Protein AF-A0A2N8NH37-F1 (afdb_monomer_lite)

Foldseek 3Di:
DDFDKDKDDADADKDKDWDADPVRQKIKIKIWWRVPLRRWIWIFTDDDPDTDTDTGDDPGTDIDIDMGGHPPPDDPDDPPPPPCVVVPDD

Sequence (90 aa):
MQVLADINTLWRMDAGLKWTFARGAAELRLKADDVFGTWSPGLNTDYASQRLRMDVLSDTRAVTLSFVYRLRNYKPGKERKLDTSRFGTE

Radius of gyration: 28.1 Å; chains: 1; bounding box: 54×30×85 Å

Secondary structure (DSSP, 8-state):
-----EEPPP----EEEEEEEGGGTEEEEEEEESTT-----EEEEEETTEEEEEE------EEEEEEEE--TT-PPP-------GGG---

pLDDT: mean 84.12, std 11.73, range [46.09, 98.44]

Structure (mmCIF, N/CA/C/O backbone):
data_AF-A0A2N8NH37-F1
#
_entry.id   AF-A0A2N8NH37-F1
#
loop_
_atom_site.group_PDB
_atom_site.id
_atom_site.type_symbol
_atom_site.label_atom_id
_atom_site.label_alt_id
_atom_site.label_comp_id
_atom_site.label_asym_id
_atom_site.label_entity_id
_atom_site.label_seq_id
_atom_site.pdbx_PDB_ins_code
_atom_site.Cartn_x
_atom_site.Cartn_y
_atom_site.Cartn_z
_atom_site.occupancy
_atom_site.B_iso_or_equiv
_atom_site.auth_seq_id
_atom_site.auth_comp_id
_atom_site.auth_asym_id
_atom_site.auth_atom_id
_atom_site.pdbx_PDB_model_num
ATOM 1 N N . MET A 1 1 ? 33.102 14.613 -22.441 1.00 46.09 1 MET A N 1
ATOM 2 C CA . MET A 1 1 ? 32.426 13.672 -23.357 1.00 46.09 1 MET A CA 1
ATOM 3 C C . MET A 1 1 ? 31.174 13.189 -22.644 1.00 46.09 1 MET A C 1
ATOM 5 O O . MET A 1 1 ? 31.311 12.612 -21.575 1.00 46.09 1 MET A O 1
ATOM 9 N N . GLN A 1 2 ? 29.986 13.546 -23.134 1.00 52.81 2 GLN A N 1
ATOM 10 C CA . GLN A 1 2 ? 28.711 13.124 -22.544 1.00 52.81 2 GLN A CA 1
ATOM 11 C C . GLN A 1 2 ? 28.187 11.924 -23.328 1.00 52.81 2 GLN A C 1
ATOM 13 O O . GLN A 1 2 ? 28.153 11.956 -24.555 1.00 52.81 2 GLN A O 1
ATOM 18 N N . VAL A 1 3 ? 27.820 10.872 -22.609 1.00 58.25 3 VAL A N 1
ATOM 19 C CA . VAL A 1 3 ? 27.126 9.709 -23.155 1.00 58.25 3 VAL A CA 1
ATOM 20 C C . VAL A 1 3 ? 25.632 9.981 -23.001 1.00 58.25 3 VAL A C 1
ATOM 22 O O . VAL A 1 3 ? 25.173 10.227 -21.887 1.00 58.25 3 VAL A O 1
ATOM 25 N N . LEU A 1 4 ? 24.894 9.994 -24.111 1.00 63.78 4 LEU A N 1
ATOM 26 C CA . LEU A 1 4 ? 23.436 10.097 -24.100 1.00 63.78 4 LEU A CA 1
ATOM 27 C C . LEU A 1 4 ? 22.882 8.700 -23.806 1.00 63.78 4 LEU A C 1
ATOM 29 O O . LEU A 1 4 ? 23.074 7.783 -24.599 1.00 63.78 4 LEU A O 1
ATOM 33 N N . ALA A 1 5 ? 22.285 8.533 -22.629 1.00 67.75 5 ALA A N 1
ATOM 34 C CA . ALA A 1 5 ? 21.573 7.318 -22.263 1.00 67.75 5 ALA A CA 1
ATOM 35 C C . ALA A 1 5 ? 20.089 7.517 -22.576 1.00 67.75 5 ALA A C 1
ATOM 37 O O . ALA A 1 5 ? 19.485 8.475 -22.085 1.00 67.75 5 ALA A O 1
ATOM 38 N N . ASP A 1 6 ? 19.515 6.615 -23.366 1.00 74.44 6 ASP A N 1
ATOM 39 C CA . ASP A 1 6 ? 18.084 6.609 -23.638 1.00 74.44 6 ASP A CA 1
ATOM 40 C C . ASP A 1 6 ? 17.376 5.806 -22.547 1.00 74.44 6 ASP A C 1
ATOM 42 O O . ASP A 1 6 ? 17.702 4.643 -22.278 1.00 74.44 6 ASP A O 1
ATOM 46 N N . ILE A 1 7 ? 16.400 6.449 -21.909 1.00 76.19 7 ILE A N 1
ATOM 47 C CA . ILE A 1 7 ? 15.543 5.851 -20.886 1.00 76.19 7 ILE A CA 1
ATOM 48 C C . ILE A 1 7 ? 14.143 5.727 -21.482 1.00 76.19 7 ILE A C 1
ATOM 50 O O . ILE A 1 7 ? 13.640 6.656 -22.119 1.00 76.19 7 ILE A O 1
ATOM 54 N N . ASN A 1 8 ? 13.505 4.576 -21.286 1.00 76.44 8 ASN A N 1
ATOM 55 C CA . ASN A 1 8 ? 12.110 4.376 -21.672 1.00 76.44 8 ASN A CA 1
ATOM 56 C C . ASN A 1 8 ? 11.162 5.342 -20.930 1.00 76.44 8 ASN A C 1
ATOM 58 O O . ASN A 1 8 ? 11.451 5.835 -19.841 1.00 76.44 8 ASN A O 1
ATOM 62 N N . THR A 1 9 ? 9.994 5.622 -21.518 1.00 80.38 9 THR A N 1
ATOM 63 C CA . THR A 1 9 ? 8.978 6.457 -20.867 1.00 80.38 9 THR A CA 1
ATOM 64 C C . THR A 1 9 ? 8.479 5.786 -19.591 1.00 80.38 9 THR A C 1
ATOM 66 O O . THR A 1 9 ? 7.848 4.732 -19.642 1.00 80.38 9 THR A O 1
ATOM 69 N N . LEU A 1 10 ? 8.724 6.436 -18.454 1.00 85.94 10 LEU A N 1
ATOM 70 C CA . LEU A 1 10 ? 8.263 5.994 -17.146 1.00 85.94 10 LEU A CA 1
ATOM 71 C C . LEU A 1 10 ? 6.961 6.693 -16.777 1.00 85.94 10 LEU A C 1
ATOM 73 O O . LEU A 1 10 ? 6.877 7.920 -16.744 1.00 85.94 10 LEU A O 1
ATOM 77 N N . TRP A 1 11 ? 5.956 5.901 -16.441 1.00 88.56 11 TRP A N 1
ATOM 78 C CA . TRP A 1 11 ? 4.721 6.372 -15.830 1.00 88.56 11 TRP A CA 1
ATOM 79 C C . TRP A 1 11 ? 4.217 5.308 -14.864 1.00 88.56 11 TRP A C 1
ATOM 81 O O . TRP A 1 11 ? 4.679 4.168 -14.884 1.00 88.56 11 TRP A O 1
ATOM 91 N N . ARG A 1 12 ? 3.303 5.684 -13.977 1.00 91.81 12 ARG A N 1
ATOM 92 C CA . ARG A 1 12 ? 2.769 4.787 -12.957 1.00 91.81 12 ARG A CA 1
ATOM 93 C C . ARG A 1 12 ? 1.315 5.127 -12.692 1.00 91.81 12 ARG A C 1
ATOM 95 O O . ARG A 1 12 ? 0.960 6.301 -12.602 1.00 91.81 12 ARG A O 1
ATOM 102 N N . MET A 1 13 ? 0.495 4.095 -12.534 1.00 94.69 13 MET A N 1
ATOM 103 C CA . MET A 1 13 ? -0.876 4.228 -12.056 1.00 94.69 13 MET A CA 1
ATOM 104 C C . MET A 1 13 ? -1.078 3.320 -10.851 1.00 94.69 13 MET A C 1
ATOM 106 O O . MET A 1 13 ? -0.870 2.112 -10.943 1.00 94.69 13 MET A O 1
ATOM 110 N N . ASP A 1 14 ? -1.538 3.916 -9.757 1.00 96.75 14 ASP A N 1
ATOM 111 C CA . ASP A 1 14 ? -1.951 3.206 -8.553 1.00 96.75 14 ASP A CA 1
ATOM 112 C C . ASP A 1 14 ? -3.476 3.259 -8.434 1.00 96.75 14 ASP A C 1
ATOM 114 O O . ASP A 1 14 ? -4.111 4.249 -8.805 1.00 96.75 14 ASP A O 1
ATOM 118 N N . ALA A 1 15 ? -4.072 2.200 -7.897 1.00 97.50 15 ALA A N 1
ATOM 119 C CA . ALA A 1 15 ? -5.509 2.104 -7.677 1.00 97.50 15 ALA A CA 1
ATOM 120 C C . ALA A 1 15 ? -5.814 1.575 -6.273 1.00 97.50 15 ALA A C 1
ATOM 122 O O . ALA A 1 15 ? -5.047 0.807 -5.690 1.00 97.50 15 ALA A O 1
ATOM 123 N N . GLY A 1 16 ? -6.961 1.965 -5.718 1.00 97.88 16 GLY A N 1
ATOM 124 C CA . GLY A 1 16 ? -7.369 1.501 -4.398 1.00 97.88 16 GLY A CA 1
ATOM 125 C C . GLY A 1 16 ? -8.876 1.508 -4.188 1.00 97.88 16 GLY A C 1
ATOM 126 O O . GLY A 1 16 ? -9.574 2.420 -4.625 1.00 97.88 16 GLY A O 1
ATOM 127 N N . LEU A 1 17 ? -9.361 0.495 -3.473 1.00 98.38 17 LEU A N 1
ATOM 128 C CA . LEU A 1 17 ? -10.732 0.376 -2.994 1.00 98.38 17 LEU A CA 1
ATOM 129 C C . LEU A 1 17 ? -10.732 0.297 -1.470 1.00 98.38 17 LEU A C 1
ATOM 131 O O . LEU A 1 17 ? -9.936 -0.413 -0.856 1.00 98.38 17 LEU A O 1
ATOM 135 N N . LYS A 1 18 ? -11.681 0.996 -0.858 1.00 98.31 18 LYS A N 1
ATOM 136 C CA . LYS A 1 18 ? -11.911 0.973 0.580 1.00 98.31 18 LYS A CA 1
ATOM 137 C C . LYS A 1 18 ? -13.381 0.708 0.847 1.00 98.31 18 LYS A C 1
ATOM 139 O O . LYS A 1 18 ? -14.239 1.456 0.384 1.00 98.31 18 LYS A O 1
ATOM 144 N N . TRP A 1 19 ? -13.652 -0.297 1.667 1.00 98.44 19 TRP A N 1
ATOM 145 C CA . TRP A 1 19 ? -14.987 -0.597 2.154 1.00 98.44 19 TRP A CA 1
ATOM 146 C C . TRP A 1 19 ? -15.027 -0.527 3.675 1.00 98.44 19 TRP A C 1
ATOM 148 O O . TRP A 1 19 ? -14.376 -1.292 4.383 1.00 98.44 19 TRP A O 1
ATOM 158 N N . THR A 1 20 ? -15.822 0.409 4.178 1.00 97.94 20 THR A N 1
ATOM 159 C CA . THR A 1 20 ? -16.104 0.563 5.601 1.00 97.94 20 THR A CA 1
ATOM 160 C C . THR A 1 20 ? -17.413 -0.141 5.960 1.00 97.94 20 THR A C 1
ATOM 162 O O . THR A 1 20 ? -18.436 0.094 5.319 1.00 97.94 20 THR A O 1
ATOM 165 N N . PHE A 1 21 ? -17.411 -0.957 7.015 1.00 95.31 21 PHE A N 1
ATOM 166 C CA . PHE A 1 21 ? -18.587 -1.689 7.496 1.00 95.31 21 PHE A CA 1
ATOM 167 C C . PHE A 1 21 ? -18.614 -1.771 9.033 1.00 95.31 21 PHE A C 1
ATOM 169 O O . PHE A 1 21 ? -17.869 -1.067 9.721 1.00 95.31 21 PHE A O 1
ATOM 17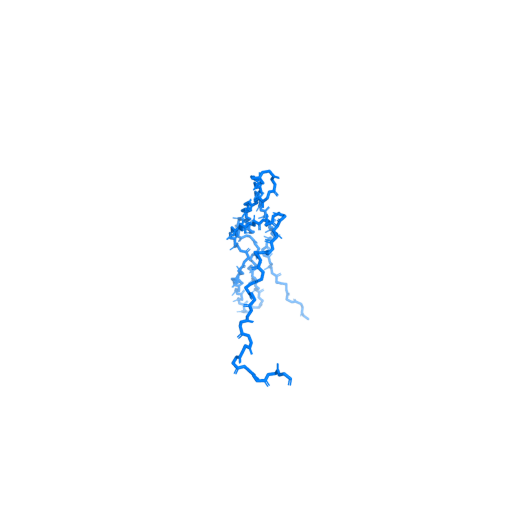6 N N . ALA A 1 22 ? -19.544 -2.547 9.603 1.00 94.38 22 ALA A N 1
ATOM 177 C CA . ALA A 1 22 ? -19.746 -2.665 11.055 1.00 94.38 22 ALA A CA 1
ATOM 178 C C . ALA A 1 22 ? -19.931 -1.300 11.753 1.00 94.38 22 ALA A C 1
ATOM 180 O O . ALA A 1 22 ? -19.250 -0.973 12.724 1.00 94.38 22 ALA A O 1
ATOM 181 N N . ARG A 1 23 ? -20.817 -0.449 11.210 1.00 93.81 23 ARG A N 1
ATOM 182 C CA . ARG A 1 23 ? -21.042 0.937 11.683 1.00 93.81 23 ARG A CA 1
ATOM 183 C C . ARG A 1 23 ? -19.752 1.777 11.734 1.00 93.81 23 ARG A C 1
ATOM 185 O O . ARG A 1 23 ? -19.597 2.656 12.584 1.00 93.81 23 ARG A O 1
ATOM 192 N N . GLY A 1 24 ? -18.799 1.478 10.853 1.00 93.69 24 GLY A N 1
ATOM 193 C CA . GLY A 1 24 ? -17.484 2.115 10.787 1.00 93.69 24 GLY A CA 1
ATOM 194 C C . GLY A 1 24 ? -16.444 1.567 11.762 1.00 93.69 24 GLY A C 1
ATOM 195 O O . GLY A 1 24 ? -15.430 2.228 11.992 1.00 93.69 24 GLY A O 1
ATOM 196 N N . ALA A 1 25 ? -16.711 0.434 12.414 1.00 94.81 25 ALA A N 1
ATOM 197 C CA . ALA A 1 25 ? -15.732 -0.237 13.264 1.00 94.81 25 ALA A CA 1
ATOM 198 C C . ALA A 1 25 ? -14.758 -1.095 12.448 1.00 94.81 25 ALA A C 1
ATOM 200 O O . ALA A 1 25 ? -13.640 -1.313 12.901 1.00 94.81 25 ALA A O 1
ATOM 201 N N . ALA A 1 26 ? -15.153 -1.540 11.254 1.00 96.75 26 ALA A N 1
ATOM 202 C CA . ALA A 1 26 ? -14.336 -2.372 10.384 1.00 96.75 26 ALA A CA 1
ATOM 203 C C . ALA A 1 26 ? -14.072 -1.682 9.041 1.00 96.75 26 ALA A C 1
ATOM 205 O O . ALA A 1 26 ? -14.939 -0.984 8.507 1.00 96.75 26 ALA A O 1
ATOM 206 N N . GLU A 1 27 ? -12.885 -1.898 8.489 1.00 98.06 27 GLU A N 1
ATOM 207 C CA . GLU A 1 27 ? -12.478 -1.396 7.183 1.00 98.06 27 GLU A CA 1
ATOM 208 C C . GLU A 1 27 ? -11.672 -2.465 6.439 1.00 98.06 27 GLU A C 1
ATOM 210 O O . GLU A 1 27 ? -10.725 -3.029 6.989 1.00 98.06 27 GLU A O 1
ATOM 215 N N . LEU A 1 28 ? -12.046 -2.728 5.188 1.00 98.25 28 LEU A N 1
ATOM 216 C CA . LEU A 1 28 ? -11.287 -3.542 4.244 1.00 98.25 28 LEU A CA 1
ATOM 217 C C . LEU A 1 28 ? -10.710 -2.622 3.167 1.00 98.25 28 LEU A C 1
ATOM 219 O O . LEU A 1 28 ? -11.443 -1.831 2.569 1.00 98.25 28 LEU A O 1
ATOM 223 N N . ARG A 1 29 ? -9.404 -2.708 2.923 1.00 98.44 29 ARG A N 1
ATOM 224 C CA . ARG A 1 29 ? -8.702 -1.926 1.899 1.00 98.44 29 ARG A CA 1
ATOM 225 C C . ARG A 1 29 ? -8.012 -2.864 0.929 1.00 98.44 29 ARG A C 1
ATOM 227 O O . ARG A 1 29 ? -7.268 -3.736 1.365 1.00 98.44 29 ARG A O 1
ATOM 234 N N . LEU A 1 30 ? -8.220 -2.641 -0.358 1.00 98.38 30 LEU A N 1
ATOM 235 C CA . LEU A 1 30 ? -7.456 -3.256 -1.433 1.00 98.38 30 LEU A CA 1
ATOM 236 C C . LEU A 1 30 ? -6.685 -2.149 -2.144 1.00 98.38 30 LEU A C 1
ATOM 238 O O . LEU A 1 30 ? -7.283 -1.156 -2.553 1.00 98.38 30 LEU A O 1
ATOM 242 N N . LYS A 1 31 ? -5.375 -2.311 -2.286 1.00 98.12 31 LYS A N 1
ATOM 243 C CA . LYS A 1 31 ? -4.503 -1.379 -3.000 1.00 98.12 31 LYS A CA 1
ATOM 244 C C . LYS A 1 31 ? -3.717 -2.145 -4.055 1.00 98.12 31 LYS A C 1
ATOM 246 O O . LYS A 1 31 ? -3.208 -3.222 -3.758 1.00 98.12 31 LYS A O 1
ATOM 251 N N . ALA A 1 32 ? -3.628 -1.587 -5.252 1.00 97.50 32 ALA A N 1
ATOM 252 C CA . ALA A 1 32 ? -2.769 -2.055 -6.325 1.00 97.50 32 ALA A CA 1
ATOM 253 C C . ALA A 1 32 ? -1.804 -0.924 -6.693 1.00 97.50 32 ALA A C 1
ATOM 255 O O . ALA A 1 32 ? -2.231 0.158 -7.094 1.00 97.50 32 ALA A O 1
ATOM 256 N N . ASP A 1 33 ? -0.519 -1.180 -6.510 1.00 96.62 33 ASP A N 1
ATOM 257 C CA . ASP A 1 33 ? 0.577 -0.294 -6.871 1.00 96.62 33 ASP A CA 1
ATOM 258 C C . ASP A 1 33 ? 1.123 -0.689 -8.245 1.00 96.62 33 ASP A C 1
ATOM 260 O O . ASP A 1 33 ? 1.220 -1.881 -8.546 1.00 96.62 33 ASP A O 1
ATOM 264 N N . ASP A 1 34 ? 1.450 0.311 -9.067 1.00 94.31 34 ASP A N 1
ATOM 265 C CA . ASP A 1 34 ? 1.995 0.160 -10.420 1.00 94.31 34 ASP A CA 1
ATOM 266 C C . ASP A 1 34 ? 1.225 -0.882 -11.248 1.00 94.31 34 ASP A C 1
ATOM 268 O O . ASP A 1 34 ? 1.756 -1.901 -11.692 1.00 94.31 34 ASP A O 1
ATOM 272 N N . VAL A 1 35 ? -0.078 -0.637 -11.426 1.00 93.56 35 VAL A N 1
ATOM 273 C CA . VAL A 1 35 ? -1.044 -1.581 -12.019 1.00 93.56 35 VAL A CA 1
ATOM 274 C C . VAL A 1 35 ? -0.547 -2.169 -13.347 1.00 93.56 35 VAL A C 1
ATOM 276 O O . VAL A 1 35 ? -0.766 -3.357 -13.618 1.00 93.56 35 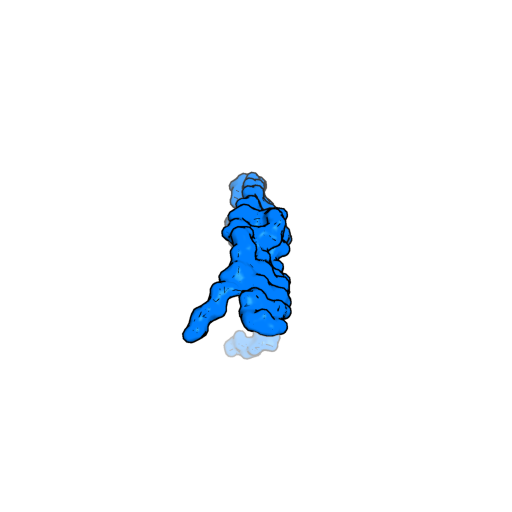VAL A O 1
ATOM 279 N N . PHE A 1 36 ? 0.159 -1.355 -14.137 1.00 91.06 36 PHE A N 1
ATOM 280 C CA . PHE A 1 36 ? 0.690 -1.703 -15.453 1.00 91.06 36 PHE A CA 1
ATOM 281 C C . PHE A 1 36 ? 2.163 -2.144 -15.454 1.00 91.06 36 PHE A C 1
ATOM 283 O O . PHE A 1 36 ? 2.643 -2.573 -16.499 1.00 91.06 36 PHE A O 1
ATOM 290 N N . GLY A 1 37 ? 2.868 -2.095 -14.318 1.00 88.00 37 GLY A N 1
ATOM 291 C CA . GLY A 1 37 ? 4.274 -2.502 -14.216 1.00 88.00 37 GLY A CA 1
ATOM 292 C C . GLY A 1 37 ? 5.221 -1.616 -15.029 1.00 88.00 37 GLY A C 1
ATOM 293 O O . GLY A 1 37 ? 6.201 -2.107 -15.584 1.00 88.00 37 GLY A O 1
ATOM 294 N N . THR A 1 38 ? 4.891 -0.333 -15.174 1.00 87.06 38 THR A N 1
ATOM 295 C CA . THR A 1 38 ? 5.586 0.600 -16.075 1.00 87.06 38 THR A CA 1
ATOM 296 C C . THR A 1 38 ? 6.647 1.429 -15.362 1.00 87.06 38 THR A C 1
ATOM 298 O O . THR A 1 38 ? 7.405 2.146 -16.015 1.00 87.06 38 THR A O 1
ATOM 301 N N . TRP A 1 39 ? 6.759 1.309 -14.036 1.00 85.50 39 TRP A N 1
ATOM 302 C CA . TRP A 1 39 ? 7.775 1.997 -13.241 1.00 85.50 39 TRP A CA 1
ATOM 303 C C . TRP A 1 39 ? 9.092 1.206 -13.148 1.00 85.50 39 TRP A C 1
ATOM 305 O O . TRP A 1 39 ? 9.725 1.150 -12.096 1.00 85.50 39 TRP A O 1
ATOM 315 N N . SER A 1 40 ? 9.514 0.593 -14.259 1.00 83.50 40 SER A N 1
ATOM 316 C CA . SER A 1 40 ? 10.788 -0.124 -14.365 1.00 83.50 40 SER A CA 1
ATOM 317 C C . SER A 1 40 ? 11.620 0.441 -15.522 1.00 83.50 40 SER A C 1
ATOM 319 O O . SER A 1 40 ? 11.280 0.218 -16.690 1.00 83.50 40 SER A O 1
ATOM 321 N N . PRO A 1 41 ? 12.683 1.215 -15.231 1.00 74.69 41 PRO A N 1
ATOM 322 C CA . PRO A 1 41 ? 13.504 1.804 -16.276 1.00 74.69 41 PRO A CA 1
ATOM 32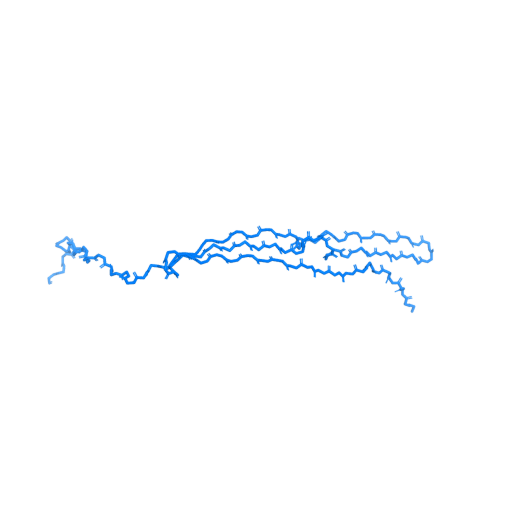3 C C . PRO A 1 41 ? 14.349 0.759 -16.998 1.00 74.69 41 PRO A C 1
ATOM 325 O O . PRO A 1 41 ? 15.081 -0.011 -16.378 1.00 74.69 41 PRO A O 1
ATOM 328 N N . GLY A 1 42 ? 14.276 0.790 -18.325 1.00 79.12 42 GLY A N 1
ATOM 329 C CA . GLY A 1 42 ? 15.260 0.175 -19.207 1.00 79.12 42 GLY A CA 1
ATOM 330 C C . GLY A 1 42 ? 16.274 1.236 -19.616 1.00 79.12 42 GLY A C 1
ATOM 331 O O . GLY A 1 42 ? 15.888 2.299 -20.107 1.00 79.12 42 GLY A O 1
ATOM 332 N N . LEU A 1 43 ? 17.557 0.962 -19.391 1.00 76.62 43 LEU A N 1
ATOM 333 C CA . LEU A 1 43 ? 18.665 1.842 -19.747 1.00 76.62 43 LEU A CA 1
ATOM 334 C C . LEU A 1 43 ? 19.411 1.271 -20.948 1.00 76.62 43 LEU A C 1
ATOM 336 O O . LEU A 1 43 ? 20.021 0.201 -20.871 1.0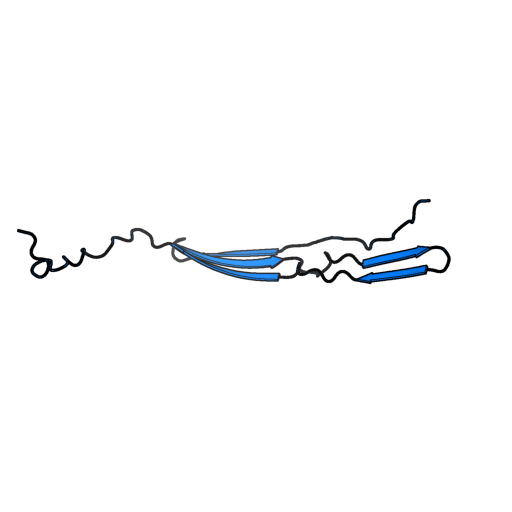0 76.62 43 LEU A O 1
ATOM 340 N N . ASN A 1 44 ? 19.390 2.023 -22.047 1.00 79.06 44 ASN A N 1
ATOM 341 C CA . ASN A 1 44 ? 20.062 1.661 -23.284 1.00 79.06 44 ASN A CA 1
ATOM 342 C C . ASN A 1 44 ? 21.098 2.729 -23.632 1.00 79.06 44 ASN A C 1
ATOM 344 O O . ASN A 1 44 ? 20.772 3.906 -23.771 1.00 79.06 44 ASN A O 1
ATOM 348 N N . THR A 1 45 ? 22.348 2.304 -23.800 1.00 76.88 45 THR A N 1
ATOM 349 C CA . THR A 1 45 ? 23.446 3.183 -24.201 1.00 76.88 45 THR A CA 1
ATOM 350 C C . THR A 1 45 ? 24.233 2.526 -25.319 1.00 76.88 45 THR A C 1
ATOM 352 O O . THR A 1 45 ? 24.811 1.454 -25.130 1.00 76.88 45 THR A O 1
ATOM 355 N N . ASP A 1 46 ? 24.309 3.206 -26.457 1.00 77.75 46 ASP A N 1
ATOM 356 C CA . ASP A 1 46 ? 25.170 2.827 -27.572 1.00 77.75 46 ASP A CA 1
ATOM 357 C C . ASP A 1 46 ? 26.245 3.907 -27.739 1.00 77.75 46 ASP A C 1
ATOM 359 O O . ASP A 1 46 ? 25.955 5.044 -28.110 1.00 77.75 46 ASP A O 1
ATOM 363 N N . TYR A 1 47 ? 27.498 3.573 -27.416 1.00 76.38 47 TYR A N 1
ATOM 364 C CA . TYR A 1 47 ? 28.611 4.518 -27.500 1.00 76.38 47 TYR A CA 1
ATOM 365 C C . TYR A 1 47 ? 29.881 3.859 -28.044 1.00 76.38 47 TYR A C 1
ATOM 367 O O . TYR A 1 47 ? 30.391 2.894 -27.477 1.00 76.38 47 TYR A O 1
ATOM 375 N N . ALA A 1 48 ? 30.423 4.410 -29.134 1.00 79.50 48 ALA A N 1
ATOM 376 C CA . ALA A 1 48 ? 31.560 3.850 -29.869 1.00 79.50 48 ALA A CA 1
ATOM 377 C C . ALA A 1 48 ? 31.359 2.351 -30.193 1.00 79.50 48 ALA A C 1
ATOM 379 O O . ALA A 1 48 ? 30.480 2.008 -30.979 1.00 79.50 48 ALA A O 1
ATOM 380 N N . SER A 1 49 ? 32.157 1.456 -29.603 1.00 80.94 49 SER A N 1
ATOM 381 C CA . SER A 1 49 ? 32.042 -0.002 -29.761 1.00 80.94 49 SER A CA 1
ATOM 382 C C . SER A 1 49 ? 31.229 -0.686 -28.653 1.00 80.94 49 SER A C 1
ATOM 384 O O . SER A 1 49 ? 31.076 -1.908 -28.675 1.00 80.94 49 SER A O 1
ATOM 386 N N . GLN A 1 50 ? 30.718 0.069 -27.678 1.00 74.94 50 GLN A N 1
ATOM 387 C CA . GLN A 1 50 ? 29.978 -0.457 -26.536 1.00 74.94 50 GLN A CA 1
ATOM 388 C C . GLN A 1 50 ? 28.470 -0.402 -26.786 1.00 74.94 50 GLN A C 1
ATOM 390 O O . GLN A 1 50 ? 27.924 0.631 -27.172 1.00 74.94 50 GLN A O 1
ATOM 395 N N . ARG A 1 51 ? 27.805 -1.529 -26.519 1.00 81.19 51 ARG A N 1
ATOM 396 C CA . ARG A 1 51 ? 26.345 -1.650 -26.460 1.00 81.19 51 ARG A CA 1
ATOM 397 C C . ARG A 1 51 ? 25.970 -2.091 -25.058 1.00 81.19 51 ARG A C 1
ATOM 399 O O . ARG A 1 51 ? 26.093 -3.268 -24.726 1.00 81.19 51 ARG A O 1
ATOM 406 N N . LEU A 1 52 ? 25.566 -1.138 -24.231 1.00 79.88 52 LEU A N 1
ATOM 407 C CA . LEU A 1 52 ? 25.085 -1.400 -22.885 1.00 79.88 52 LEU A CA 1
ATOM 408 C C . LEU A 1 52 ? 23.556 -1.452 -22.915 1.00 79.88 52 LEU A C 1
ATOM 410 O O . LEU A 1 52 ? 22.884 -0.548 -23.420 1.00 79.88 52 LEU A O 1
ATOM 414 N N . ARG A 1 53 ? 23.019 -2.546 -22.388 1.00 84.31 53 ARG A N 1
ATOM 415 C CA . ARG A 1 53 ? 21.593 -2.776 -22.173 1.00 84.31 53 ARG A CA 1
ATOM 416 C C . ARG A 1 53 ? 21.446 -3.178 -20.715 1.00 84.31 53 ARG A C 1
ATOM 418 O O . ARG A 1 53 ? 22.135 -4.096 -20.273 1.00 84.31 53 ARG A O 1
ATOM 425 N N . MET A 1 54 ? 20.628 -2.456 -19.965 1.00 79.94 54 MET A N 1
ATOM 426 C CA . MET A 1 54 ? 20.411 -2.712 -18.549 1.00 79.94 54 MET A CA 1
ATOM 427 C C . MET A 1 54 ? 18.922 -2.633 -18.243 1.00 79.94 54 MET A C 1
ATOM 429 O O . MET A 1 54 ? 18.325 -1.560 -18.304 1.00 79.94 54 MET A O 1
ATOM 433 N N . ASP A 1 55 ? 18.351 -3.773 -17.874 1.00 78.44 55 ASP A N 1
ATOM 434 C CA . ASP A 1 55 ? 16.974 -3.867 -17.410 1.00 78.44 55 ASP A CA 1
ATOM 435 C C . ASP A 1 55 ? 16.966 -3.800 -15.883 1.00 78.44 55 ASP A C 1
ATOM 437 O O . ASP A 1 55 ? 17.487 -4.686 -15.201 1.00 78.44 55 ASP A O 1
ATOM 441 N N . VAL A 1 56 ? 16.397 -2.730 -15.327 1.00 77.56 56 VAL A N 1
ATOM 442 C CA . VAL A 1 56 ? 16.181 -2.645 -13.883 1.00 77.56 56 VAL A CA 1
ATOM 443 C C . VAL A 1 56 ? 14.923 -3.440 -13.564 1.00 77.56 56 VAL A C 1
ATOM 445 O O . VAL A 1 56 ? 13.858 -3.142 -14.097 1.00 77.56 56 VAL A O 1
ATOM 448 N N . LEU A 1 57 ? 15.031 -4.445 -12.695 1.00 76.31 57 LEU A N 1
ATOM 449 C CA . LEU A 1 57 ? 13.877 -5.143 -12.128 1.00 76.31 57 LEU A CA 1
ATOM 450 C C . LEU A 1 57 ? 13.435 -4.401 -10.863 1.00 76.31 57 LEU A C 1
ATOM 452 O O . LEU A 1 57 ? 14.089 -4.495 -9.825 1.00 76.31 57 LEU A O 1
ATOM 456 N N . SER A 1 58 ? 12.351 -3.632 -10.964 1.00 74.94 58 SER A N 1
ATOM 457 C CA . SER A 1 58 ? 11.814 -2.854 -9.843 1.00 74.94 58 SER A CA 1
ATOM 458 C C . SER A 1 58 ? 10.685 -3.616 -9.151 1.00 74.94 58 SER A C 1
ATOM 460 O O . SER A 1 58 ? 9.769 -4.102 -9.810 1.00 74.94 58 SER A O 1
ATOM 462 N N . ASP A 1 59 ? 10.708 -3.687 -7.819 1.00 81.88 59 ASP A N 1
ATOM 463 C CA . ASP A 1 59 ? 9.631 -4.300 -7.022 1.00 81.88 59 ASP A CA 1
ATOM 464 C C . ASP A 1 59 ? 8.502 -3.290 -6.738 1.00 81.88 59 ASP A C 1
ATOM 466 O O . ASP A 1 59 ? 8.162 -2.966 -5.601 1.00 81.88 59 ASP A O 1
ATOM 470 N N . THR A 1 60 ? 7.997 -2.665 -7.802 1.00 87.56 60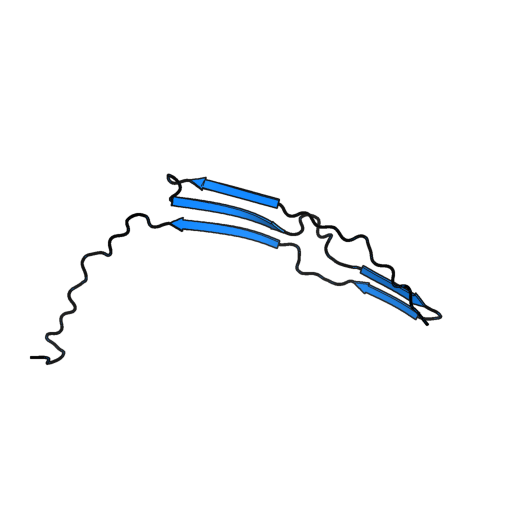 THR A N 1
ATOM 471 C CA . THR A 1 60 ? 7.037 -1.550 -7.726 1.00 87.56 60 THR A CA 1
ATOM 472 C C . THR A 1 60 ? 5.594 -2.010 -7.808 1.00 87.56 60 THR A C 1
ATOM 474 O O . THR A 1 60 ? 4.702 -1.321 -7.308 1.00 87.56 60 THR A O 1
ATOM 477 N N . ARG A 1 61 ? 5.367 -3.173 -8.426 1.00 92.12 61 ARG A N 1
ATOM 478 C CA . ARG A 1 61 ? 4.047 -3.751 -8.640 1.00 92.12 61 ARG A CA 1
ATOM 479 C C . ARG A 1 61 ? 3.647 -4.617 -7.458 1.00 92.12 61 ARG A C 1
ATOM 481 O O . ARG A 1 61 ? 4.142 -5.728 -7.297 1.00 92.12 61 ARG A O 1
ATOM 488 N N . ALA A 1 62 ? 2.689 -4.137 -6.676 1.00 94.62 62 ALA A N 1
ATOM 489 C CA . ALA A 1 62 ? 2.237 -4.826 -5.475 1.00 94.62 62 ALA A CA 1
ATOM 490 C C . ALA A 1 62 ? 0.714 -4.798 -5.342 1.00 94.62 62 ALA A C 1
ATOM 492 O O . ALA A 1 62 ? 0.055 -3.828 -5.713 1.00 94.62 62 ALA A O 1
ATOM 493 N N . VAL A 1 63 ? 0.149 -5.854 -4.753 1.00 96.31 63 VAL A N 1
ATOM 494 C CA . VAL A 1 63 ? -1.252 -5.881 -4.320 1.00 96.31 63 VAL A CA 1
ATOM 495 C C . VAL A 1 63 ? -1.281 -6.045 -2.809 1.00 96.31 63 VAL A C 1
ATOM 497 O O . VAL A 1 63 ? -0.816 -7.047 -2.275 1.00 96.31 63 VAL A O 1
ATOM 500 N N . THR A 1 64 ? -1.840 -5.056 -2.119 1.00 98.06 64 THR A N 1
ATOM 501 C CA . THR A 1 64 ? -1.953 -5.047 -0.659 1.00 98.06 64 THR A CA 1
ATOM 502 C C . THR A 1 64 ? -3.413 -5.162 -0.246 1.00 98.06 64 THR A C 1
ATOM 504 O O . THR A 1 64 ? -4.237 -4.314 -0.596 1.00 98.06 64 THR A O 1
ATOM 507 N N . LEU A 1 65 ? -3.724 -6.187 0.549 1.00 98.12 65 LEU A N 1
ATOM 508 C CA . LEU A 1 65 ? -4.998 -6.318 1.248 1.00 98.12 65 LEU A CA 1
ATOM 509 C C . LEU A 1 65 ? -4.792 -5.969 2.723 1.00 98.12 65 LEU A C 1
ATOM 511 O O . LEU A 1 65 ? -3.917 -6.522 3.385 1.00 98.12 65 LEU A O 1
ATOM 515 N N . SER A 1 66 ? -5.601 -5.060 3.257 1.00 98.31 66 SER A N 1
ATOM 516 C CA . SER A 1 66 ? -5.557 -4.689 4.672 1.00 98.31 66 SER A CA 1
ATOM 517 C C . SER A 1 66 ? -6.933 -4.795 5.304 1.00 98.31 66 SER A C 1
ATOM 519 O O . SER A 1 66 ? -7.918 -4.294 4.762 1.00 98.31 66 SER A O 1
ATOM 521 N N . PHE A 1 67 ? -6.977 -5.388 6.492 1.00 97.94 67 PHE A N 1
ATOM 522 C CA . PHE A 1 67 ? -8.156 -5.414 7.343 1.00 97.94 67 PHE A CA 1
ATOM 5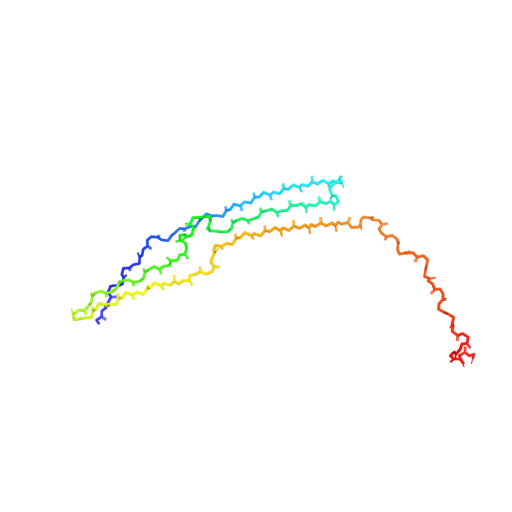23 C C . PHE A 1 67 ? -7.872 -4.641 8.629 1.00 97.94 67 PHE A C 1
ATOM 525 O O . PHE A 1 67 ? -6.871 -4.880 9.301 1.00 97.94 67 PHE A O 1
ATOM 532 N N . VAL A 1 68 ? -8.755 -3.707 8.969 1.00 96.94 68 VAL A N 1
ATOM 533 C CA . VAL A 1 68 ? -8.661 -2.904 10.188 1.00 96.94 68 VAL A CA 1
ATOM 534 C C . VAL A 1 68 ? -9.951 -3.065 10.972 1.00 96.94 68 VAL A C 1
ATOM 536 O O . VAL A 1 68 ? -11.031 -2.791 10.452 1.00 96.94 68 VAL A O 1
ATOM 539 N N . TYR A 1 69 ? -9.837 -3.441 12.245 1.00 95.06 69 TYR A N 1
ATOM 540 C CA . TYR A 1 69 ? -10.963 -3.484 13.171 1.00 95.06 69 TYR A CA 1
ATOM 541 C C . TYR A 1 69 ? -10.683 -2.637 14.408 1.00 95.06 69 TYR A C 1
ATOM 543 O O . TYR A 1 69 ? -9.633 -2.749 15.036 1.00 95.06 69 TYR A O 1
ATOM 551 N N . ARG A 1 70 ? -11.630 -1.770 14.759 1.00 93.25 70 ARG A N 1
ATOM 552 C CA . ARG A 1 70 ? -11.538 -0.855 15.895 1.00 93.25 70 ARG A CA 1
ATOM 553 C C . ARG A 1 70 ? -12.421 -1.373 17.020 1.00 93.25 70 ARG A C 1
ATOM 555 O O . ARG A 1 70 ? -13.648 -1.336 16.916 1.00 93.25 70 ARG A O 1
ATOM 562 N N . LEU A 1 71 ? -11.792 -1.801 18.112 1.00 89.25 71 LEU A N 1
ATOM 563 C CA . LEU A 1 71 ? -12.466 -2.184 19.352 1.00 89.25 71 LEU A CA 1
ATOM 564 C C . LEU A 1 71 ? -13.032 -0.931 20.033 1.00 89.25 71 LEU A C 1
ATOM 566 O O . LEU A 1 71 ? -12.369 -0.265 20.823 1.00 89.25 71 LEU A O 1
ATOM 570 N N . ARG A 1 72 ? -14.262 -0.560 19.674 1.00 80.88 72 ARG A N 1
ATOM 571 C CA . ARG A 1 72 ? -14.962 0.579 20.281 1.00 80.88 72 ARG A CA 1
ATOM 572 C C . ARG A 1 72 ? -15.421 0.216 21.690 1.00 80.88 72 ARG A C 1
ATOM 574 O O . ARG A 1 72 ? -15.942 -0.875 21.895 1.00 80.88 72 ARG A O 1
ATOM 581 N N . ASN A 1 73 ? -15.281 1.149 22.634 1.00 78.44 73 ASN A N 1
ATOM 582 C CA . ASN A 1 73 ? -15.728 0.998 24.025 1.00 78.44 73 ASN A CA 1
ATOM 583 C C . ASN A 1 73 ? -15.221 -0.280 24.716 1.00 78.44 73 ASN A C 1
ATOM 585 O O . ASN A 1 73 ? -15.913 -0.826 25.576 1.00 78.44 73 ASN A O 1
ATOM 589 N N . TYR A 1 74 ? -14.027 -0.760 24.349 1.00 78.50 74 TYR A N 1
ATOM 590 C CA . TYR A 1 74 ? -13.400 -1.870 25.055 1.00 78.50 74 TYR A CA 1
ATOM 591 C C . TYR A 1 74 ? -13.158 -1.456 26.506 1.00 78.50 74 TYR A C 1
ATOM 593 O O . TYR A 1 74 ? -12.311 -0.613 26.797 1.00 78.50 74 TYR A O 1
ATOM 601 N N . LYS A 1 75 ? -13.940 -2.035 27.415 1.00 80.50 75 LYS A N 1
ATOM 602 C CA . LYS A 1 75 ? -13.649 -1.999 28.840 1.00 80.50 75 LYS A CA 1
ATOM 603 C C . LYS A 1 75 ? -12.831 -3.252 29.127 1.00 80.50 75 LYS A C 1
ATOM 605 O O . LYS A 1 75 ? -13.345 -4.340 28.849 1.00 80.50 75 LYS A O 1
ATOM 610 N N . PRO A 1 76 ? -11.591 -3.138 29.634 1.00 76.06 76 PRO A N 1
ATOM 611 C CA . PRO A 1 76 ? -10.874 -4.315 30.095 1.00 76.06 76 PRO A CA 1
ATOM 612 C C . PRO A 1 76 ? -11.774 -5.071 31.077 1.00 76.06 76 PRO A C 1
ATOM 614 O O . PRO A 1 76 ? -12.478 -4.461 31.889 1.00 76.06 76 PRO A O 1
ATOM 617 N N . GLY A 1 77 ? -11.819 -6.399 30.949 1.00 79.06 77 GLY A N 1
ATOM 618 C CA . GLY A 1 77 ? -12.515 -7.234 31.925 1.00 79.06 77 GLY A CA 1
ATOM 619 C C . GLY A 1 77 ? -12.005 -6.918 33.331 1.00 79.06 77 GLY A C 1
ATOM 620 O O . GLY A 1 77 ? -10.868 -6.468 33.473 1.00 79.06 77 GLY A O 1
ATOM 621 N N . LYS A 1 78 ? -12.846 -7.124 34.358 1.00 78.44 78 LYS A N 1
ATOM 622 C CA . LYS A 1 78 ? -12.445 -6.947 35.765 1.00 78.44 78 LYS A CA 1
ATOM 623 C C . LYS A 1 78 ? -11.053 -7.550 35.953 1.00 78.44 78 LYS A C 1
ATOM 625 O O . LYS A 1 78 ? -10.872 -8.728 35.637 1.00 78.44 78 LYS A O 1
ATOM 630 N N . GLU A 1 79 ? -10.100 -6.741 36.416 1.00 72.81 79 GLU A N 1
ATOM 631 C CA . GLU A 1 79 ? -8.751 -7.218 36.701 1.00 72.81 79 GLU A CA 1
ATOM 632 C C . GLU A 1 79 ? -8.872 -8.467 37.571 1.00 72.81 79 GLU A C 1
ATOM 634 O O . GLU A 1 79 ? -9.527 -8.455 38.620 1.00 72.81 79 GLU A O 1
ATOM 639 N N . ARG A 1 80 ? -8.300 -9.583 37.104 1.00 72.38 80 ARG A N 1
ATOM 640 C CA . ARG A 1 80 ? -8.121 -10.743 37.969 1.00 72.38 80 ARG A CA 1
ATOM 641 C C . ARG A 1 80 ? -7.207 -10.260 39.081 1.00 72.38 80 ARG A C 1
ATOM 643 O O . ARG A 1 80 ? -6.031 -10.018 38.831 1.00 72.38 80 ARG A O 1
ATOM 650 N N . LYS A 1 81 ? -7.769 -10.080 40.276 1.00 73.75 81 LYS A N 1
ATOM 651 C CA . LYS A 1 81 ? -7.003 -9.784 41.482 1.00 73.75 81 LYS A CA 1
ATOM 652 C C . LYS A 1 81 ? -5.963 -10.899 41.600 1.00 73.75 81 LYS A C 1
ATOM 654 O O . LYS A 1 81 ? -6.331 -12.054 41.816 1.00 73.75 81 LYS A O 1
ATOM 659 N N . LEU A 1 82 ? -4.704 -10.578 41.310 1.00 74.44 82 LEU A N 1
ATOM 660 C CA . LEU A 1 82 ? -3.605 -11.521 41.461 1.00 74.44 82 LEU A CA 1
ATOM 661 C C . LEU A 1 82 ? -3.530 -11.853 42.948 1.00 74.44 82 LEU A C 1
ATOM 663 O O . LEU A 1 82 ? -3.478 -10.953 43.783 1.00 74.44 82 LEU A O 1
ATOM 667 N N . ASP A 1 83 ? -3.614 -13.139 43.270 1.00 76.88 83 ASP A N 1
ATOM 668 C CA . ASP A 1 83 ? -3.476 -13.608 44.640 1.00 76.88 83 ASP A CA 1
ATOM 669 C C . ASP A 1 83 ? -2.017 -13.422 45.069 1.00 76.88 83 ASP A C 1
ATOM 671 O O . ASP A 1 83 ? -1.138 -14.203 44.695 1.00 76.88 83 ASP A O 1
ATOM 675 N N . THR A 1 84 ? -1.755 -12.342 45.806 1.00 78.44 84 THR A N 1
ATOM 676 C CA . THR A 1 84 ? -0.422 -12.018 46.318 1.00 78.44 84 THR A CA 1
ATOM 677 C C . THR A 1 84 ? -0.116 -12.674 47.660 1.00 78.44 84 THR A C 1
ATOM 679 O O . THR A 1 84 ? 0.970 -12.453 48.191 1.00 78.44 84 THR A O 1
ATOM 682 N N . SER A 1 85 ? -1.006 -13.530 48.187 1.00 77.88 85 SER A N 1
ATOM 683 C CA . SER A 1 85 ? -0.802 -14.227 49.470 1.00 77.88 85 SER A CA 1
ATOM 684 C C . SER A 1 85 ? 0.501 -15.033 49.520 1.00 77.88 85 SER A C 1
ATOM 686 O O . SER A 1 85 ? 1.071 -15.239 50.586 1.00 77.88 85 SER A O 1
ATOM 688 N N . ARG A 1 86 ? 1.014 -15.454 48.358 1.00 77.19 86 ARG A N 1
ATOM 689 C CA . ARG A 1 86 ? 2.249 -16.240 48.224 1.00 77.19 86 ARG A CA 1
ATOM 690 C C . ARG A 1 86 ? 3.532 -15.408 48.166 1.00 77.19 86 ARG A C 1
ATOM 692 O O . ARG A 1 86 ? 4.607 -15.998 48.167 1.00 77.19 86 ARG A O 1
ATOM 699 N N . PHE A 1 87 ? 3.445 -14.078 48.090 1.00 79.94 87 PHE A N 1
ATOM 700 C CA . PHE A 1 87 ? 4.614 -13.198 47.943 1.00 79.94 87 PHE A CA 1
ATOM 701 C C . PHE A 1 87 ? 5.067 -12.525 49.247 1.00 79.94 87 PHE A C 1
ATOM 703 O O . PHE A 1 87 ? 6.009 -11.742 49.215 1.00 79.94 87 PHE A O 1
ATOM 710 N N . GLY A 1 88 ? 4.452 -12.849 50.392 1.00 67.06 88 GLY A N 1
ATOM 711 C CA . GLY A 1 88 ? 4.976 -12.481 51.716 1.00 67.06 88 GLY A CA 1
ATOM 712 C C . GLY A 1 88 ? 5.038 -10.979 52.018 1.00 67.06 88 GLY A C 1
ATOM 713 O O . GLY A 1 88 ? 5.793 -10.581 52.897 1.00 67.06 88 GLY A O 1
ATOM 714 N N . THR A 1 89 ? 4.285 -10.144 51.299 1.00 63.72 89 THR A N 1
ATOM 715 C CA . THR A 1 89 ? 4.154 -8.712 51.602 1.00 63.72 89 THR A CA 1
ATOM 716 C C . THR A 1 89 ? 2.997 -8.487 52.576 1.00 63.72 89 THR A C 1
ATOM 718 O O . THR A 1 89 ? 1.858 -8.303 52.138 1.00 63.72 89 THR A O 1
ATOM 721 N N . GLU A 1 90 ? 3.311 -8.513 53.870 1.00 56.69 90 GLU A N 1
ATOM 722 C CA . GLU A 1 90 ? 2.608 -7.786 54.940 1.00 56.69 90 GLU A CA 1
ATOM 723 C C . GLU A 1 90 ? 3.566 -6.759 55.553 1.00 56.69 90 GLU A C 1
ATOM 725 O O . GLU A 1 90 ? 4.779 -7.066 55.638 1.00 56.69 90 GLU A O 1
#